Protein AF-A0A2N2LAN0-F1 (afdb_monomer_lite)

Radius of gyration: 12.84 Å; chains: 1; bounding box: 27×34×26 Å

Foldseek 3Di:
DDDPDDDDDDDPDPVLVVVLCPVQVDPDDDDDDDDPPPCPVVSVVVCVVPHPDDDDDDDPDPVVD

Sequence (65 aa):
MIQKSKPVEIDFNAEFQRAMALMEGTQRNILLTGRAGTGKSTLLTYFRNHTKKKVVILAPTGVAA

Structure (mmCIF, N/CA/C/O backbone):
data_AF-A0A2N2LAN0-F1
#
_entry.id   AF-A0A2N2LAN0-F1
#
loop_
_atom_site.group_PDB
_atom_site.id
_atom_site.type_symbol
_atom_site.label_atom_id
_atom_site.label_alt_id
_atom_site.label_comp_id
_atom_site.label_asym_id
_atom_site.label_entity_id
_atom_site.label_seq_id
_atom_site.pdbx_PDB_ins_code
_atom_site.Cartn_x
_atom_site.Cartn_y
_atom_site.Cartn_z
_atom_site.occupancy
_atom_site.B_iso_or_equiv
_atom_site.auth_seq_id
_atom_site.auth_comp_id
_atom_site.auth_asym_id
_atom_site.auth_atom_id
_atom_site.pdbx_PDB_model_num
ATOM 1 N N . MET A 1 1 ? 3.053 21.567 8.723 1.00 35.25 1 MET A N 1
ATOM 2 C CA . MET A 1 1 ? 2.771 22.011 7.340 1.00 35.25 1 MET A CA 1
ATOM 3 C C . MET A 1 1 ? 2.821 20.789 6.431 1.00 35.25 1 MET A C 1
ATOM 5 O O . MET A 1 1 ? 3.906 20.290 6.177 1.00 35.25 1 MET A O 1
ATOM 9 N N . ILE A 1 2 ? 1.673 20.230 6.034 1.00 43.22 2 ILE A N 1
ATOM 10 C CA . ILE A 1 2 ? 1.640 19.043 5.163 1.00 43.22 2 ILE A CA 1
ATOM 11 C C . ILE A 1 2 ? 1.758 19.536 3.722 1.00 43.22 2 ILE A C 1
ATOM 13 O O . ILE A 1 2 ? 0.872 20.236 3.234 1.00 43.22 2 ILE A O 1
ATOM 17 N N . GLN A 1 3 ? 2.871 19.210 3.066 1.00 48.31 3 GLN A N 1
ATOM 18 C 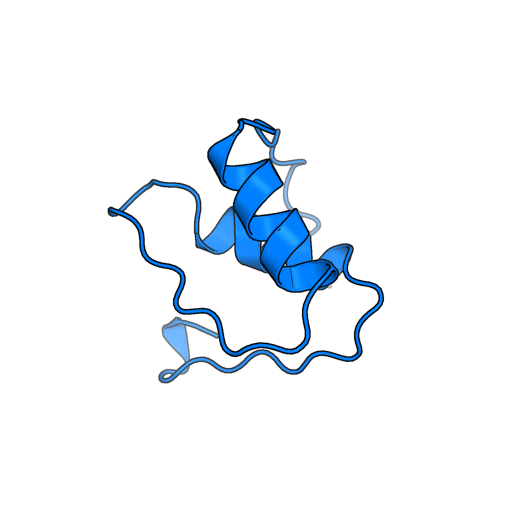CA . GLN A 1 3 ? 3.059 19.480 1.646 1.00 48.31 3 GLN A CA 1
ATOM 19 C C . GLN A 1 3 ? 1.983 18.726 0.855 1.00 48.31 3 GLN A C 1
ATOM 21 O O . GLN A 1 3 ? 1.990 17.497 0.808 1.00 48.31 3 GLN A O 1
ATOM 26 N N . LYS A 1 4 ? 1.039 19.450 0.244 1.00 48.44 4 LYS A N 1
ATOM 27 C CA . LYS A 1 4 ? 0.184 18.883 -0.803 1.00 48.44 4 LYS A CA 1
ATOM 28 C C . LYS A 1 4 ? 1.071 18.651 -2.024 1.00 48.44 4 LYS A C 1
ATOM 30 O O . LYS A 1 4 ? 1.418 19.595 -2.729 1.00 48.44 4 LYS A O 1
ATOM 35 N N . SER A 1 5 ? 1.485 17.404 -2.225 1.00 55.97 5 SER A N 1
ATOM 36 C CA . SER A 1 5 ? 2.146 16.967 -3.449 1.00 55.97 5 SER A CA 1
ATOM 37 C C . SER A 1 5 ? 1.227 17.208 -4.652 1.00 55.97 5 SER A C 1
ATOM 39 O O . SER A 1 5 ? 0.000 17.158 -4.532 1.00 55.97 5 SER A O 1
ATOM 41 N N . LYS A 1 6 ? 1.829 17.508 -5.811 1.00 56.16 6 LYS A N 1
ATOM 42 C CA . LYS A 1 6 ? 1.126 17.659 -7.096 1.00 56.16 6 LYS A CA 1
ATOM 43 C C . LYS A 1 6 ? 0.162 16.481 -7.320 1.00 56.16 6 LYS A C 1
ATOM 45 O O . LYS A 1 6 ? 0.513 15.363 -6.934 1.00 56.16 6 LYS A O 1
ATOM 50 N N . PRO A 1 7 ? -1.013 16.698 -7.941 1.00 61.47 7 PRO A N 1
ATOM 51 C CA . PRO A 1 7 ? -1.930 15.608 -8.236 1.00 61.47 7 PRO A CA 1
ATOM 52 C C . PRO A 1 7 ? -1.221 14.607 -9.149 1.00 61.47 7 PRO A C 1
ATOM 54 O O . PRO A 1 7 ? -0.836 14.934 -10.269 1.00 61.47 7 PRO A O 1
ATOM 57 N N . VAL A 1 8 ? -0.979 13.408 -8.620 1.00 73.44 8 VAL A N 1
ATOM 58 C CA . VAL A 1 8 ? -0.478 12.278 -9.398 1.00 73.44 8 VAL A CA 1
ATOM 59 C C . VAL A 1 8 ? -1.659 11.786 -10.217 1.00 73.44 8 VAL A C 1
ATOM 61 O O . VAL A 1 8 ? -2.663 11.361 -9.647 1.00 73.44 8 VAL A O 1
ATOM 64 N N . GLU A 1 9 ? -1.559 11.882 -11.538 1.00 83.94 9 GLU A N 1
ATOM 65 C CA . GLU A 1 9 ? -2.527 11.264 -12.434 1.00 83.94 9 GLU A CA 1
ATOM 66 C C . GLU A 1 9 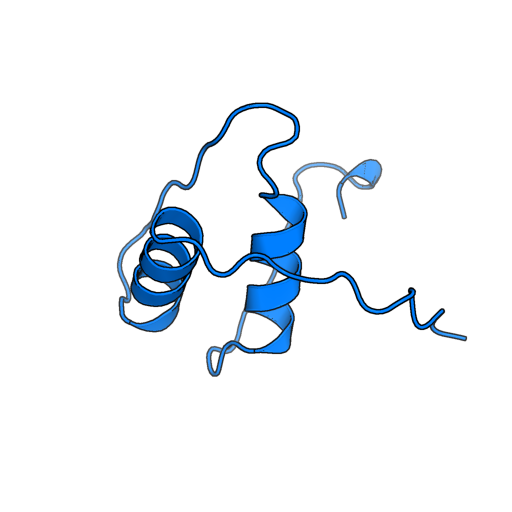? -2.398 9.742 -12.299 1.00 83.94 9 GLU A C 1
ATOM 68 O O . GLU A 1 9 ? -1.320 9.174 -12.484 1.00 83.94 9 GLU A O 1
ATOM 73 N N . ILE A 1 10 ? -3.477 9.092 -11.867 1.00 88.75 10 ILE A N 1
ATOM 74 C CA . ILE A 1 10 ? -3.511 7.645 -11.655 1.00 88.75 10 ILE A CA 1
ATOM 75 C C . ILE A 1 10 ? -4.147 7.010 -12.884 1.00 88.75 10 ILE A C 1
ATOM 77 O O . ILE A 1 10 ? -5.312 7.265 -13.183 1.00 88.75 10 ILE A O 1
ATOM 81 N N . ASP A 1 11 ? -3.395 6.141 -13.552 1.00 91.12 11 ASP A N 1
ATOM 82 C CA . ASP A 1 11 ? -3.944 5.227 -14.548 1.00 91.12 11 ASP A CA 1
ATOM 83 C C . ASP A 1 11 ? -4.738 4.116 -13.843 1.00 91.12 11 ASP A C 1
ATOM 85 O O . ASP A 1 11 ? -4.177 3.232 -13.187 1.00 91.12 11 ASP A O 1
ATOM 89 N N . PHE A 1 12 ? -6.063 4.160 -13.975 1.00 92.25 12 PHE A N 1
ATOM 90 C CA . PHE A 1 12 ? -6.973 3.143 -13.450 1.00 92.25 12 PHE A CA 1
ATOM 91 C C . PHE A 1 12 ? -7.056 1.933 -14.383 1.00 92.25 12 PHE A C 1
ATOM 93 O O . PHE A 1 12 ? -8.144 1.533 -14.804 1.00 92.25 12 PHE A O 1
ATOM 100 N N . ASN A 1 13 ? -5.912 1.326 -14.689 1.00 93.94 13 ASN A N 1
ATOM 101 C CA . ASN A 1 13 ? -5.869 0.104 -15.477 1.00 93.94 13 ASN A CA 1
ATOM 102 C C . ASN A 1 13 ? -6.520 -1.084 -14.750 1.00 93.94 13 ASN A C 1
ATOM 104 O O . ASN A 1 13 ? -6.833 -1.058 -13.554 1.00 93.94 13 ASN A O 1
ATOM 108 N N . ALA A 1 14 ? -6.701 -2.173 -15.494 1.00 96.25 14 ALA A N 1
ATOM 109 C CA . ALA A 1 14 ? -7.395 -3.353 -15.001 1.00 96.25 14 ALA A CA 1
ATOM 110 C C . ALA A 1 14 ? -6.709 -3.995 -13.777 1.00 96.25 14 ALA A C 1
ATOM 112 O O . ALA A 1 14 ? -7.391 -4.554 -12.921 1.00 96.25 14 ALA A O 1
ATOM 113 N N . GLU A 1 15 ? -5.379 -3.926 -13.656 1.00 94.56 15 GLU A N 1
ATOM 114 C CA . GLU A 1 15 ? -4.659 -4.458 -12.490 1.00 94.56 15 GLU A CA 1
ATOM 115 C C . GLU A 1 15 ? -4.913 -3.622 -11.239 1.00 94.56 15 GLU A C 1
ATOM 117 O O . GLU A 1 15 ? -5.229 -4.177 -10.183 1.00 94.56 15 GLU A O 1
ATOM 122 N N . PHE A 1 16 ? -4.848 -2.297 -11.372 1.00 95.56 16 PHE A N 1
ATOM 123 C CA . PHE A 1 16 ? -5.134 -1.365 -10.289 1.00 95.56 16 PHE A CA 1
ATOM 124 C C . PHE A 1 16 ? -6.565 -1.541 -9.773 1.00 95.56 16 PHE A C 1
ATOM 126 O O . PHE A 1 16 ? -6.785 -1.698 -8.570 1.00 95.56 16 PHE A O 1
ATOM 133 N N . GLN A 1 17 ? -7.539 -1.578 -10.686 1.00 96.12 17 GLN A N 1
ATOM 134 C CA . GLN A 1 17 ? -8.949 -1.763 -10.341 1.00 96.12 17 GLN A CA 1
ATOM 135 C C . GLN A 1 17 ? -9.195 -3.102 -9.637 1.00 96.12 17 GLN A C 1
ATOM 137 O O . GLN A 1 17 ? -9.891 -3.142 -8.621 1.00 96.12 17 GLN A O 1
ATOM 142 N N . ARG A 1 18 ? -8.589 -4.196 -10.123 1.00 96.12 18 ARG A N 1
ATOM 143 C CA . ARG A 1 18 ? -8.688 -5.513 -9.475 1.00 96.12 18 ARG A CA 1
ATOM 144 C C . ARG A 1 18 ? -8.097 -5.504 -8.069 1.00 96.12 18 ARG A C 1
ATOM 146 O O . ARG A 1 18 ? -8.734 -6.010 -7.147 1.00 96.12 18 ARG A O 1
ATOM 153 N N . ALA A 1 19 ? -6.910 -4.924 -7.890 1.00 96.25 19 ALA A N 1
ATOM 154 C CA . ALA A 1 19 ? -6.277 -4.830 -6.578 1.00 96.25 19 ALA A CA 1
ATOM 155 C C . ALA A 1 19 ? -7.144 -4.024 -5.599 1.00 96.25 19 ALA A C 1
ATOM 157 O O . ALA A 1 19 ? -7.424 -4.502 -4.500 1.00 96.25 19 ALA A O 1
ATOM 158 N N . MET A 1 20 ? -7.654 -2.863 -6.024 1.00 96.19 20 MET A N 1
ATOM 159 C CA . MET A 1 20 ? -8.566 -2.042 -5.222 1.00 96.19 20 MET A CA 1
ATOM 160 C C . MET A 1 20 ? -9.849 -2.786 -4.849 1.00 96.19 20 MET A C 1
ATOM 162 O O . MET A 1 20 ? -10.253 -2.763 -3.687 1.00 96.19 20 MET A O 1
ATOM 166 N N . ALA A 1 21 ? -10.470 -3.485 -5.802 1.00 96.62 21 ALA A N 1
ATOM 167 C CA . ALA A 1 21 ? -11.680 -4.262 -5.551 1.00 96.62 21 ALA A CA 1
ATOM 168 C C . ALA A 1 21 ? -11.440 -5.401 -4.549 1.00 96.62 21 ALA A C 1
ATOM 170 O O . ALA A 1 21 ? -12.275 -5.632 -3.677 1.00 96.62 21 ALA A O 1
ATOM 171 N N . LEU A 1 22 ? -10.296 -6.089 -4.622 1.00 97.00 22 LEU A N 1
ATOM 172 C CA . LEU A 1 22 ? -9.938 -7.135 -3.660 1.00 97.00 22 LEU A CA 1
ATOM 173 C C . LEU A 1 22 ? -9.670 -6.555 -2.266 1.00 97.00 22 LEU A C 1
ATOM 175 O O . LEU A 1 22 ? -10.202 -7.065 -1.274 1.00 97.00 22 LEU A O 1
ATOM 179 N N . MET A 1 23 ? -8.879 -5.481 -2.198 1.00 96.31 23 MET A N 1
ATOM 180 C CA . MET A 1 23 ? -8.518 -4.808 -0.949 1.00 96.31 23 MET A CA 1
ATOM 181 C C . MET A 1 23 ? -9.740 -4.201 -0.249 1.00 96.31 23 MET A C 1
ATOM 183 O O . MET A 1 23 ? -9.832 -4.284 0.975 1.00 96.31 23 MET A O 1
ATOM 187 N N . GLU A 1 24 ? -10.701 -3.641 -0.990 1.00 96.88 24 GLU A N 1
ATOM 188 C CA . GLU A 1 24 ? -11.917 -3.032 -0.433 1.00 96.88 24 GLU A CA 1
ATOM 189 C C . GLU A 1 24 ? -13.041 -4.058 -0.214 1.00 96.88 24 GLU A C 1
ATOM 191 O O . GLU A 1 24 ? -13.669 -4.079 0.842 1.00 96.88 24 GLU A O 1
ATOM 196 N N . GLY A 1 25 ? -13.273 -4.959 -1.165 1.00 96.56 25 GLY A N 1
ATOM 197 C CA . GLY A 1 25 ? -14.446 -5.837 -1.180 1.00 96.56 25 GLY A CA 1
ATOM 198 C C . GLY A 1 25 ? -14.328 -7.106 -0.339 1.00 96.56 25 GLY A C 1
ATOM 199 O O . GLY A 1 25 ? -15.331 -7.778 -0.112 1.00 96.56 25 GLY A O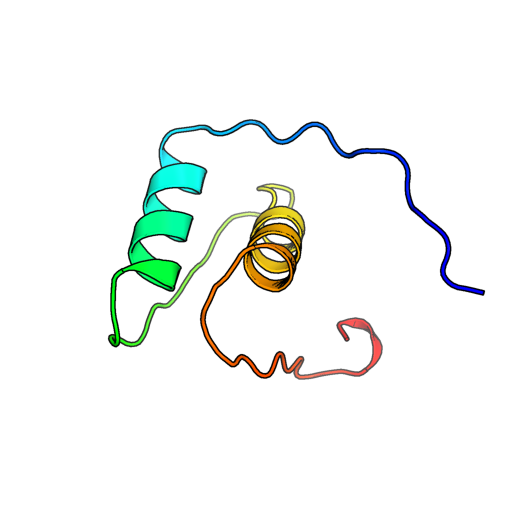 1
ATOM 200 N N . THR A 1 26 ? -13.128 -7.465 0.130 1.00 95.31 26 THR A N 1
ATOM 201 C CA . THR A 1 26 ? -12.917 -8.738 0.839 1.00 95.31 26 THR A CA 1
ATOM 202 C C . THR A 1 26 ? -12.361 -8.558 2.253 1.00 95.31 26 THR A C 1
ATOM 204 O O . THR A 1 26 ? -11.791 -7.524 2.595 1.00 95.31 26 THR A O 1
ATOM 207 N N . GLN A 1 27 ? -12.535 -9.585 3.087 1.00 94.81 27 GLN A N 1
ATOM 208 C CA . GLN A 1 27 ? -11.907 -9.709 4.413 1.00 94.81 27 GLN A CA 1
ATOM 209 C C . GLN A 1 27 ? -10.774 -10.751 4.418 1.00 94.81 27 GLN A C 1
ATOM 211 O O . GLN A 1 27 ? -10.340 -11.201 5.473 1.00 94.81 27 GLN A O 1
ATOM 216 N N . ARG A 1 28 ? -10.337 -11.202 3.236 1.00 94.94 28 ARG A N 1
ATOM 217 C CA . ARG A 1 28 ? -9.295 -12.226 3.107 1.00 94.94 28 ARG A CA 1
ATOM 218 C C . ARG A 1 28 ? -7.918 -11.568 3.147 1.00 94.94 28 ARG A C 1
ATOM 220 O O . ARG A 1 28 ? -7.764 -10.421 2.739 1.00 94.94 28 ARG A O 1
ATOM 227 N N . ASN A 1 29 ? -6.913 -12.325 3.580 1.00 96.38 29 ASN A N 1
ATOM 228 C CA . ASN A 1 29 ? -5.522 -11.896 3.481 1.00 96.38 29 ASN A CA 1
ATOM 229 C C . ASN A 1 29 ? -5.101 -11.854 2.008 1.00 96.38 29 ASN A C 1
ATOM 231 O O . ASN A 1 29 ? -5.339 -12.808 1.266 1.00 96.38 29 ASN A O 1
ATOM 235 N N . ILE A 1 30 ? -4.476 -10.752 1.592 1.00 95.25 30 ILE A N 1
ATOM 236 C CA . ILE A 1 30 ? -4.036 -10.525 0.213 1.00 95.25 30 ILE A CA 1
ATOM 237 C C . ILE A 1 30 ? -2.534 -10.259 0.225 1.00 95.25 30 ILE A C 1
ATOM 239 O O . ILE A 1 30 ? -2.064 -9.369 0.930 1.00 95.25 30 ILE A O 1
ATOM 243 N N . LEU A 1 31 ? -1.793 -11.004 -0.595 1.00 96.19 31 LEU A N 1
ATOM 244 C CA . LEU A 1 31 ? -0.406 -10.695 -0.917 1.00 96.19 31 LEU A CA 1
ATOM 245 C C . LEU A 1 31 ? -0.370 -9.953 -2.255 1.00 96.19 31 LEU A C 1
ATOM 247 O O . LEU A 1 31 ? -0.628 -10.545 -3.301 1.00 96.19 31 LEU A O 1
ATOM 251 N N . LEU A 1 32 ? -0.046 -8.662 -2.219 1.00 94.19 32 LEU A N 1
ATOM 252 C CA . LEU A 1 32 ? 0.129 -7.852 -3.419 1.00 94.19 32 LEU A CA 1
ATOM 253 C C . LEU A 1 32 ? 1.620 -7.683 -3.722 1.00 94.19 32 LEU A C 1
ATOM 255 O O . LEU A 1 32 ? 2.366 -7.114 -2.925 1.00 94.19 32 LEU A O 1
ATOM 259 N N . THR A 1 33 ? 2.049 -8.142 -4.893 1.00 94.81 33 THR A N 1
ATOM 260 C CA . THR A 1 33 ? 3.428 -7.996 -5.370 1.00 94.81 33 THR A CA 1
ATOM 261 C C . THR A 1 33 ? 3.454 -7.259 -6.706 1.00 94.81 33 THR A C 1
ATOM 263 O O . THR A 1 33 ? 2.424 -6.998 -7.321 1.00 94.81 33 THR A O 1
ATOM 266 N N . GLY A 1 34 ? 4.644 -6.863 -7.148 1.00 93.62 34 GLY A N 1
ATOM 267 C CA . GLY A 1 34 ? 4.832 -6.185 -8.425 1.00 93.62 34 GLY A CA 1
ATOM 268 C C . GLY A 1 34 ? 6.276 -5.738 -8.592 1.00 93.62 34 GLY A C 1
ATOM 269 O O . GLY A 1 34 ? 6.972 -5.486 -7.601 1.00 93.62 34 GLY A O 1
ATOM 270 N N . ARG A 1 35 ? 6.736 -5.621 -9.838 1.00 95.31 35 ARG A N 1
ATOM 271 C CA . ARG A 1 35 ? 8.111 -5.202 -10.161 1.00 95.31 35 ARG A CA 1
ATOM 272 C C . ARG A 1 35 ? 8.402 -3.779 -9.661 1.00 95.31 35 ARG A C 1
ATOM 274 O O . ARG A 1 35 ? 7.500 -3.025 -9.290 1.00 95.31 35 ARG A O 1
ATOM 281 N N . ALA A 1 36 ? 9.675 -3.397 -9.587 1.00 93.56 36 ALA A N 1
ATOM 282 C CA . ALA A 1 36 ? 10.033 -2.010 -9.286 1.00 93.56 36 ALA A CA 1
ATOM 283 C C . ALA A 1 36 ? 9.396 -1.065 -10.325 1.00 93.56 36 ALA A C 1
ATOM 285 O O . ALA A 1 36 ? 9.309 -1.409 -11.499 1.00 93.56 36 ALA A O 1
ATOM 286 N N . GLY A 1 37 ? 8.893 0.090 -9.880 1.00 89.75 37 GLY A N 1
ATOM 287 C CA . GLY A 1 37 ? 8.242 1.068 -10.761 1.00 89.75 37 GLY A CA 1
ATOM 288 C C . GLY A 1 37 ? 6.778 0.790 -11.135 1.00 89.75 37 GLY A C 1
ATOM 289 O O . GLY A 1 37 ? 6.173 1.625 -11.789 1.00 89.75 37 GLY A O 1
ATOM 290 N N . THR A 1 38 ? 6.151 -0.305 -10.684 1.00 91.44 38 THR A N 1
ATOM 291 C CA . THR A 1 38 ? 4.752 -0.644 -11.050 1.00 91.44 38 THR A CA 1
ATOM 292 C C . THR A 1 38 ? 3.679 0.014 -10.168 1.00 91.44 38 THR A C 1
ATOM 294 O O . THR A 1 38 ? 2.613 -0.555 -9.953 1.00 91.44 38 THR A O 1
ATOM 297 N N . GLY A 1 39 ? 3.964 1.167 -9.559 1.00 91.50 39 GLY A N 1
ATOM 298 C CA . GLY A 1 39 ? 2.941 1.944 -8.842 1.00 91.50 39 GLY A CA 1
ATOM 299 C C . GLY A 1 39 ? 2.417 1.365 -7.516 1.00 91.50 39 GLY A C 1
ATOM 300 O O . GLY A 1 39 ? 1.391 1.826 -7.031 1.00 9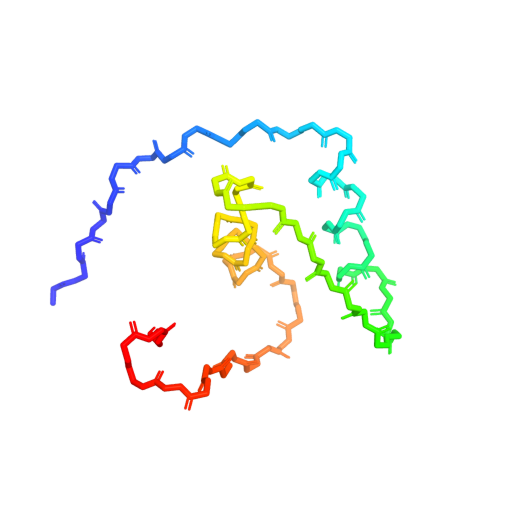1.50 39 GLY A O 1
ATOM 301 N N . LYS A 1 40 ? 3.106 0.407 -6.875 1.00 94.12 40 LYS A N 1
ATOM 302 C CA . LYS A 1 40 ? 2.676 -0.182 -5.581 1.00 94.12 40 LYS A CA 1
ATOM 303 C C . LYS A 1 40 ? 2.440 0.865 -4.483 1.00 94.12 40 LYS A C 1
ATOM 305 O O . LYS A 1 40 ? 1.413 0.834 -3.813 1.00 94.12 40 LYS A O 1
ATOM 310 N N . SER A 1 41 ? 3.368 1.810 -4.320 1.00 92.38 41 SER A N 1
ATOM 311 C CA . SER A 1 41 ? 3.225 2.898 -3.343 1.00 92.38 41 SER A CA 1
ATOM 312 C C . SER A 1 41 ? 2.083 3.847 -3.715 1.00 92.38 41 SER A C 1
ATOM 314 O O . SER A 1 41 ? 1.382 4.335 -2.830 1.00 92.38 41 SER A O 1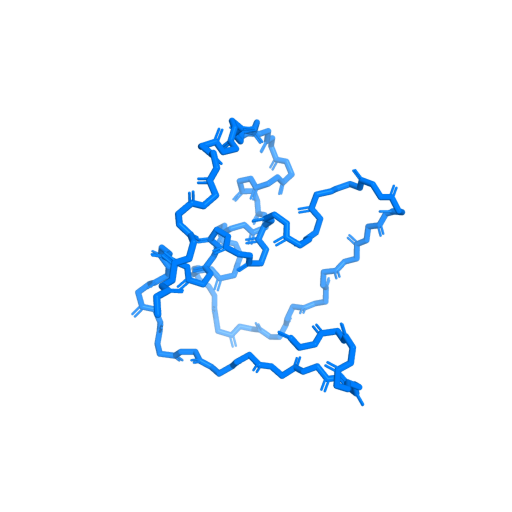
ATOM 316 N N . THR A 1 42 ? 1.852 4.063 -5.015 1.00 93.88 42 THR A N 1
ATOM 317 C CA . THR A 1 42 ? 0.718 4.845 -5.529 1.00 93.88 42 THR A CA 1
ATOM 318 C C . THR A 1 42 ? -0.607 4.170 -5.185 1.00 93.88 42 THR A C 1
ATOM 320 O O . THR A 1 42 ? -1.491 4.826 -4.642 1.00 93.88 42 THR A O 1
ATOM 323 N N . LEU A 1 43 ? -0.725 2.856 -5.402 1.00 94.94 43 LEU A N 1
ATOM 324 C CA . LEU A 1 43 ? -1.896 2.072 -5.010 1.00 94.94 43 LEU A CA 1
ATOM 325 C C . LEU A 1 43 ? -2.127 2.120 -3.494 1.00 94.94 43 LEU A C 1
ATOM 327 O O . LEU A 1 43 ? -3.240 2.417 -3.071 1.00 94.94 43 LEU A O 1
ATOM 331 N N . LEU A 1 44 ? -1.096 1.881 -2.673 1.00 94.56 44 LEU A N 1
ATOM 332 C CA . LEU A 1 44 ? -1.224 1.920 -1.210 1.00 94.56 44 LEU A CA 1
ATOM 333 C C . LEU A 1 44 ? -1.660 3.308 -0.716 1.00 94.56 44 LEU A C 1
ATOM 335 O O . LEU A 1 44 ? -2.541 3.412 0.136 1.00 94.56 44 LEU A O 1
ATOM 339 N N . THR A 1 45 ? -1.080 4.372 -1.276 1.00 93.56 45 THR A N 1
ATOM 340 C CA . THR A 1 45 ? -1.447 5.759 -0.947 1.00 93.56 45 THR A CA 1
ATOM 341 C C . THR A 1 45 ? -2.884 6.064 -1.359 1.00 93.56 45 THR A C 1
ATOM 343 O O . THR A 1 45 ? -3.632 6.662 -0.585 1.00 93.56 45 THR A O 1
ATOM 346 N N . TYR A 1 46 ? -3.294 5.632 -2.554 1.00 95.00 46 TYR A N 1
ATOM 347 C CA . TYR A 1 46 ? -4.664 5.803 -3.024 1.00 95.00 46 TYR A CA 1
ATOM 348 C C . TYR A 1 46 ? -5.651 5.044 -2.134 1.00 95.00 46 TYR A C 1
ATOM 350 O O . TYR A 1 46 ? -6.611 5.645 -1.655 1.00 95.00 46 TYR A O 1
ATOM 358 N N . PHE A 1 47 ? -5.378 3.771 -1.841 1.00 95.38 47 PHE A N 1
ATOM 359 C CA . PHE A 1 47 ? -6.190 2.943 -0.953 1.00 95.38 47 PHE A CA 1
ATOM 360 C C . PHE A 1 47 ? -6.337 3.577 0.430 1.00 95.38 47 PHE A C 1
ATOM 362 O O . PHE A 1 47 ? -7.460 3.747 0.894 1.00 95.38 47 PHE A O 1
ATOM 369 N N . ARG A 1 48 ? -5.235 4.023 1.051 1.00 95.06 48 ARG A N 1
ATOM 370 C CA . ARG A 1 48 ? -5.256 4.716 2.351 1.00 95.06 48 ARG A CA 1
ATOM 371 C C . ARG A 1 48 ? -6.208 5.913 2.365 1.00 95.06 48 ARG A C 1
ATOM 373 O O . ARG A 1 48 ? -6.872 6.146 3.367 1.00 95.06 48 ARG A O 1
ATOM 380 N N . ASN A 1 49 ? -6.239 6.678 1.277 1.00 94.31 49 ASN A N 1
ATOM 381 C CA . ASN A 1 49 ? -7.014 7.914 1.199 1.00 94.31 49 ASN A CA 1
ATOM 382 C C . ASN A 1 49 ? -8.492 7.688 0.816 1.00 94.31 49 ASN A C 1
ATOM 384 O O . ASN A 1 49 ? -9.296 8.589 1.031 1.00 94.31 49 ASN A O 1
ATOM 388 N N . HIS A 1 50 ? -8.847 6.532 0.240 1.00 95.19 50 HIS A N 1
ATOM 389 C CA . HIS A 1 50 ? -10.186 6.280 -0.324 1.00 95.19 50 HIS A CA 1
ATOM 390 C C . HIS A 1 50 ? -10.919 5.078 0.282 1.00 95.19 50 HIS A C 1
ATOM 392 O O . HIS A 1 50 ? -12.112 4.909 0.029 1.00 95.19 50 HIS A O 1
ATOM 398 N N . THR A 1 51 ? -10.241 4.234 1.062 1.00 96.75 51 THR A N 1
ATOM 399 C CA . THR A 1 51 ? -10.882 3.090 1.715 1.00 96.75 51 THR A CA 1
ATOM 400 C C . THR A 1 51 ? -11.888 3.546 2.767 1.00 96.75 51 THR A C 1
ATOM 402 O O . THR A 1 51 ? -11.650 4.501 3.510 1.00 96.75 51 THR A O 1
ATOM 405 N N . LYS A 1 52 ? -13.014 2.833 2.867 1.00 96.12 52 LYS A N 1
ATOM 406 C CA . LYS A 1 52 ? -13.981 3.021 3.962 1.00 96.12 52 LYS A CA 1
ATOM 407 C C . LYS A 1 52 ? -13.599 2.212 5.203 1.00 96.12 52 LYS A C 1
ATOM 409 O O . LYS A 1 52 ? -14.243 2.330 6.247 1.00 96.12 52 LYS A O 1
ATOM 414 N N . LYS A 1 53 ? -12.571 1.365 5.099 1.00 95.75 53 LYS A N 1
ATOM 415 C CA . LYS A 1 53 ? -12.091 0.520 6.191 1.00 95.75 53 LYS A CA 1
ATOM 416 C C . LYS A 1 53 ? -11.265 1.335 7.178 1.00 95.75 53 LYS A C 1
ATOM 418 O O . LYS A 1 53 ? -10.501 2.220 6.806 1.00 95.75 53 LYS A O 1
ATOM 423 N N . LYS A 1 54 ? -11.359 0.978 8.459 1.00 95.81 54 LYS A N 1
ATOM 424 C CA . LYS A 1 54 ? -10.394 1.435 9.463 1.00 95.81 54 LYS A CA 1
ATOM 425 C C . LYS A 1 54 ? -9.102 0.651 9.259 1.00 95.81 54 LYS A C 1
ATOM 427 O O . LYS A 1 54 ? -9.098 -0.564 9.444 1.00 95.81 54 LYS A O 1
ATOM 432 N N . VAL A 1 55 ? -8.036 1.333 8.850 1.00 95.50 55 VAL A N 1
ATOM 433 C CA . VAL A 1 55 ? -6.764 0.702 8.475 1.00 95.50 55 VAL A CA 1
ATOM 434 C C . VAL A 1 55 ? -5.607 1.228 9.316 1.00 95.50 55 VAL A C 1
ATOM 436 O O . VAL A 1 55 ? -5.566 2.402 9.675 1.00 95.50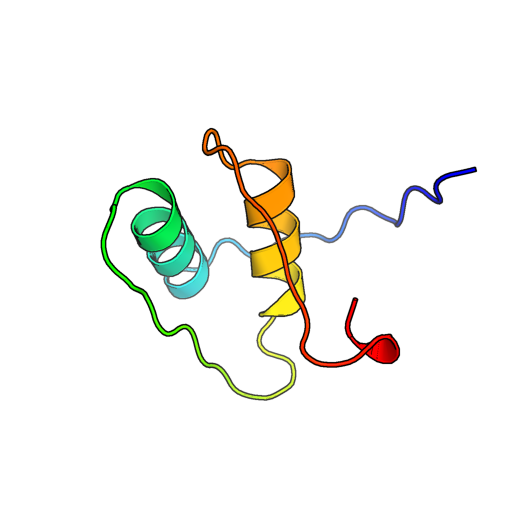 55 VAL A O 1
ATOM 439 N N . VAL A 1 56 ? -4.647 0.348 9.591 1.00 95.88 56 VAL A N 1
ATOM 440 C CA . VAL A 1 56 ? -3.325 0.692 10.123 1.00 95.88 56 VAL A CA 1
ATOM 441 C C . VAL A 1 56 ? -2.306 0.289 9.065 1.00 95.88 56 VAL A C 1
ATOM 443 O O . VAL A 1 56 ? -2.375 -0.821 8.539 1.00 95.88 56 VAL A O 1
ATOM 446 N N . ILE A 1 57 ? -1.384 1.192 8.732 1.00 93.25 57 ILE A N 1
ATOM 447 C CA . ILE A 1 57 ? -0.317 0.935 7.760 1.00 93.25 57 ILE A CA 1
ATOM 448 C C . ILE A 1 57 ? 0.997 0.854 8.518 1.00 93.25 57 ILE A C 1
ATOM 450 O O . ILE A 1 57 ? 1.327 1.751 9.290 1.00 93.25 57 ILE A O 1
ATOM 454 N N . LEU A 1 58 ? 1.720 -0.238 8.295 1.00 94.62 58 LEU A N 1
ATOM 455 C CA . LEU A 1 58 ? 2.989 -0.536 8.940 1.00 94.62 58 LEU A CA 1
ATOM 456 C C . LEU A 1 58 ? 4.048 -0.760 7.865 1.00 94.62 58 LEU A C 1
ATOM 458 O O . LEU A 1 58 ? 3.765 -1.333 6.812 1.00 94.62 58 LEU A O 1
ATOM 462 N N . ALA A 1 59 ? 5.271 -0.342 8.164 1.00 93.88 59 ALA A N 1
ATOM 463 C CA . ALA A 1 59 ? 6.453 -0.639 7.375 1.00 93.88 59 ALA A CA 1
ATOM 464 C C . ALA A 1 59 ? 7.507 -1.291 8.286 1.00 93.88 59 ALA A C 1
ATOM 466 O O . ALA A 1 59 ? 7.565 -0.971 9.474 1.00 93.88 59 ALA A O 1
ATOM 467 N N . PRO A 1 60 ? 8.344 -2.204 7.764 1.00 93.44 60 PRO A N 1
ATOM 468 C CA . PRO A 1 60 ? 9.339 -2.911 8.572 1.00 93.44 60 PRO A CA 1
ATOM 469 C C . PRO A 1 60 ? 10.532 -2.030 8.982 1.00 93.44 60 PRO A C 1
ATOM 471 O O . PRO A 1 60 ? 11.296 -2.413 9.861 1.00 93.44 60 PRO A O 1
ATOM 474 N N . THR A 1 61 ? 10.718 -0.868 8.346 1.00 95.19 61 THR A N 1
ATOM 475 C CA . THR A 1 61 ? 11.800 0.084 8.631 1.00 95.19 61 THR A CA 1
ATOM 476 C C . THR A 1 61 ? 11.279 1.521 8.599 1.00 95.19 61 THR A C 1
ATOM 478 O O . THR A 1 61 ? 10.303 1.816 7.912 1.00 95.19 61 THR A O 1
ATOM 481 N N . GLY A 1 62 ? 11.958 2.434 9.305 1.00 92.25 62 GLY A N 1
ATOM 482 C CA . GLY A 1 62 ? 11.552 3.844 9.378 1.00 92.25 62 GLY A CA 1
ATOM 483 C C . GLY A 1 62 ? 11.680 4.619 8.062 1.00 92.25 62 GLY A C 1
ATOM 484 O O . GLY A 1 62 ? 10.951 5.574 7.856 1.00 92.25 62 GLY A O 1
ATOM 485 N N . VAL A 1 63 ? 12.561 4.198 7.148 1.00 91.19 63 VAL A N 1
ATOM 486 C CA . VAL A 1 63 ? 12.727 4.848 5.830 1.00 91.19 63 VAL A CA 1
ATOM 487 C C . VAL A 1 63 ? 11.549 4.551 4.892 1.00 91.19 63 VAL A C 1
ATOM 489 O O . VAL A 1 63 ? 11.279 5.323 3.978 1.00 91.19 63 VAL A O 1
ATOM 492 N N . ALA A 1 64 ? 10.858 3.426 5.095 1.00 82.56 64 ALA A N 1
ATOM 493 C CA . ALA A 1 64 ? 9.715 3.017 4.281 1.00 82.56 64 ALA A CA 1
ATOM 494 C C . ALA A 1 64 ? 8.356 3.480 4.844 1.00 82.56 64 ALA A C 1
ATOM 496 O O . ALA A 1 64 ? 7.337 3.245 4.191 1.00 82.56 64 ALA A O 1
ATOM 497 N N . ALA A 1 65 ? 8.344 4.077 6.041 1.00 76.31 65 ALA A N 1
ATOM 498 C CA . ALA A 1 65 ? 7.159 4.636 6.693 1.00 76.31 65 ALA A CA 1
ATOM 499 C C . ALA A 1 65 ? 6.885 6.068 6.206 1.00 76.31 65 ALA A C 1
ATOM 501 O O . ALA A 1 65 ? 5.694 6.381 5.973 1.00 76.31 65 ALA A O 1
#

pLDDT: mean 88.78, std 14.42, range [35.25, 97.0]

Secondary structure (DSSP, 8-state):
-------PPP---HHHHHHHHHHHH--S-------TTSSHHHHHHHHHHH-SS------SSGGG-